Protein AF-A0A117LNK1-F1 (afdb_monomer)

Solvent-accessible surface area (backbone atoms only — not comparable to full-atom values): 10299 Å² total; per-residue (Å²): 138,86,81,88,76,88,82,81,86,82,66,95,68,60,61,65,59,53,50,49,51,53,50,50,53,54,45,53,54,52,50,53,54,50,54,51,47,52,53,51,51,53,51,49,50,54,52,51,50,50,50,50,53,50,52,51,52,51,62,69,46,52,58,77,72,38,67,56,66,79,42,58,45,86,57,84,85,80,75,92,68,70,96,78,66,98,74,85,72,81,48,51,52,84,57,78,96,75,89,80,91,84,84,86,88,76,79,93,75,83,89,81,87,80,79,78,93,70,98,55,54,80,46,55,68,66,48,68,53,69,51,76,54,71,60,92,92,47,73,46,78,49,80,44,50,45,74,41,19,58,63,50,65,76,71,108

Foldseek 3Di:
DDDDDDDDDPPPPPVVVVVVVVVVVVVVVVVVVVVVVVVVVVVVVVVVVVVVVVVVVVVVCVLVVDPQSVLADADDDDDPDDPDDPDDDGDGSPDDPDDDDDDDPDDDDDDDDDDDDDPDQQAFPQDFDWDWDDDPPDIDIDGDDRRDGNVRSVVD

Radius of gyration: 42.85 Å; Cα contacts (8 Å, |Δi|>4): 77; chains: 1; bounding box: 113×42×88 Å

pLDDT: mean 83.17, std 11.91, range [40.22, 97.06]

Sequence (156 aa):
MPDFQITGISSGIDWGSIIDTMMENKRAVQVQWLEEQDKLETRALMYQELVTNLSNLQSSLDPLKRESTFLGKSAEVTPMGTAVFPLSVTATPEAEINRYDVEVLSVASSHRVAGNRVDDAASALGHAGSFELSVGGFSVTVDITSGDSLNDIAKA

Mean predicted aligned error: 15.14 Å

Secondary structure (DSSP, 8-state):
--------SSS---HHHHHHHHHHHHHHHHHHHHHHHHHHHHHHHHHHHHHHHHHHHHHHHGGGG-HHHHS--------SSSS---------TTS-----------------------S-SSS-----EEEEEEETTEEEEEEE-TT--HHHHTT-

Structure (mmCIF, N/CA/C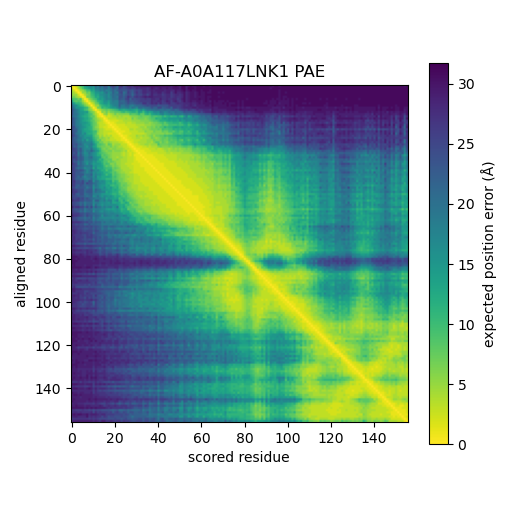/O backbone):
data_AF-A0A117LNK1-F1
#
_entry.id   AF-A0A117LNK1-F1
#
loop_
_atom_site.group_PDB
_atom_site.id
_atom_site.type_symbol
_atom_site.l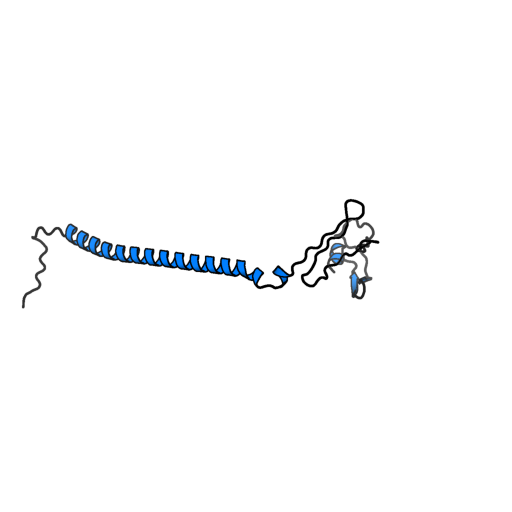abel_atom_id
_atom_site.label_alt_id
_atom_site.label_comp_id
_atom_site.label_asym_id
_atom_site.label_entity_id
_atom_site.label_seq_id
_atom_site.pdbx_PDB_ins_code
_atom_site.Cartn_x
_atom_site.Cartn_y
_atom_site.Cartn_z
_atom_site.occupancy
_atom_site.B_iso_or_equiv
_atom_site.auth_seq_id
_atom_site.auth_comp_id
_atom_site.auth_asym_id
_atom_site.auth_atom_id
_atom_site.pdbx_PDB_model_num
ATOM 1 N N . MET A 1 1 ? -84.746 0.579 40.093 1.00 48.19 1 MET A N 1
ATOM 2 C CA . MET A 1 1 ? -83.945 1.184 39.012 1.00 48.19 1 MET A CA 1
ATOM 3 C C . MET A 1 1 ? -83.617 2.603 39.444 1.00 48.19 1 MET A C 1
ATOM 5 O O . MET A 1 1 ? -84.567 3.352 39.619 1.00 48.19 1 MET A O 1
ATOM 9 N N . PRO A 1 2 ? -82.357 2.966 39.710 1.00 42.00 2 PRO A N 1
ATOM 10 C CA . PRO A 1 2 ? -81.947 4.367 39.738 1.00 42.00 2 PRO A CA 1
ATOM 11 C C . PRO A 1 2 ? -81.168 4.629 38.439 1.00 42.00 2 PRO A C 1
ATOM 13 O O . PRO A 1 2 ? -80.158 3.985 38.177 1.00 42.00 2 PRO A O 1
ATOM 16 N N . ASP A 1 3 ? -81.788 5.229 37.430 1.00 40.22 3 ASP A N 1
ATOM 17 C CA . ASP A 1 3 ? -81.941 6.675 37.209 1.00 40.22 3 ASP A CA 1
ATOM 18 C C . ASP A 1 3 ? -80.591 7.411 37.189 1.00 40.22 3 ASP A C 1
ATOM 20 O O . ASP A 1 3 ? -79.980 7.697 38.218 1.00 40.22 3 ASP A O 1
ATOM 24 N N . PHE A 1 4 ? -80.100 7.640 35.971 1.00 51.28 4 PHE A N 1
ATOM 25 C CA . PHE A 1 4 ? -78.839 8.306 35.671 1.00 51.28 4 PHE A CA 1
ATOM 26 C C . PHE A 1 4 ? -79.131 9.809 35.583 1.00 51.28 4 PHE A C 1
ATOM 28 O O . PHE A 1 4 ? -79.496 10.322 34.527 1.00 51.28 4 PHE A O 1
ATOM 35 N N . GLN A 1 5 ? -79.035 10.518 36.707 1.00 50.09 5 GLN A N 1
ATOM 36 C CA . GLN A 1 5 ? -79.207 11.970 36.724 1.00 50.09 5 GLN A CA 1
ATOM 37 C C . GLN A 1 5 ? -77.889 12.655 36.356 1.00 50.09 5 GLN A C 1
ATOM 39 O O . GLN A 1 5 ? -76.900 12.579 37.084 1.00 50.09 5 GLN A O 1
ATOM 44 N N . ILE A 1 6 ? -77.887 13.342 35.211 1.00 57.06 6 ILE A N 1
ATOM 45 C CA . ILE A 1 6 ? -76.835 14.287 34.829 1.00 57.06 6 ILE A CA 1
ATOM 46 C C . ILE A 1 6 ? -76.966 15.506 35.750 1.00 57.06 6 ILE A C 1
ATOM 48 O O . ILE A 1 6 ? -77.792 16.393 35.538 1.00 57.06 6 ILE A O 1
ATOM 52 N N . THR A 1 7 ? -76.163 15.517 36.810 1.00 47.50 7 THR A N 1
ATOM 53 C CA . THR A 1 7 ? -75.947 16.686 37.665 1.00 47.50 7 THR A CA 1
ATOM 54 C C . THR A 1 7 ? -74.934 17.606 36.987 1.00 47.50 7 THR A C 1
ATOM 56 O O . THR A 1 7 ? -73.825 17.177 36.672 1.00 47.50 7 THR A O 1
ATOM 59 N N . GLY A 1 8 ? -75.318 18.848 36.679 1.00 52.62 8 GLY A N 1
ATOM 60 C CA . GLY A 1 8 ? -74.448 19.698 35.859 1.00 52.62 8 GLY A CA 1
ATOM 61 C C . GLY A 1 8 ? -74.615 21.210 35.928 1.00 52.62 8 GLY A C 1
ATOM 62 O O . GLY A 1 8 ? -73.742 21.893 35.413 1.00 52.62 8 GLY A O 1
ATOM 63 N N . ILE A 1 9 ? -75.665 21.776 36.536 1.00 52.38 9 ILE A N 1
ATOM 64 C CA . ILE A 1 9 ? -75.933 23.224 36.356 1.00 52.38 9 ILE A CA 1
ATOM 65 C C . ILE A 1 9 ? -76.017 24.020 37.678 1.00 52.38 9 ILE A C 1
ATOM 67 O O . ILE A 1 9 ? -75.981 25.244 37.642 1.00 52.38 9 ILE A O 1
ATOM 71 N N . SER A 1 10 ? -76.042 23.385 38.861 1.00 50.50 10 SER A N 1
ATOM 72 C CA . SER A 1 10 ? -76.103 24.116 40.151 1.00 50.50 10 SER A CA 1
ATOM 73 C C . SER A 1 10 ? -75.104 23.681 41.226 1.00 50.50 10 SER A C 1
ATOM 75 O O . SER A 1 10 ? -75.082 24.263 42.309 1.00 50.50 10 SER A O 1
ATOM 77 N N . SER A 1 11 ? -74.289 22.660 40.979 1.00 54.97 11 SER A N 1
ATOM 78 C CA . SER A 1 11 ? -73.189 22.326 41.881 1.00 54.97 11 SER A CA 1
ATOM 79 C C . SER A 1 11 ? -72.008 23.206 41.488 1.00 54.97 11 SER A C 1
ATOM 81 O O . SER A 1 11 ? -71.673 23.248 40.308 1.00 54.97 11 SER A O 1
ATOM 83 N N . GLY A 1 12 ? -71.375 23.901 42.436 1.00 57.66 12 GLY A N 1
ATOM 84 C CA . GLY A 1 12 ? -70.100 24.614 42.246 1.00 57.66 12 GLY A CA 1
ATOM 85 C C . GLY A 1 12 ? -68.931 23.663 41.958 1.00 57.66 12 GLY A C 1
ATOM 86 O O . GLY A 1 12 ? -67.887 23.743 42.592 1.00 57.66 12 GLY A O 1
ATOM 87 N N . ILE A 1 13 ? -69.153 22.706 41.060 1.00 60.09 13 ILE A N 1
ATOM 88 C CA . ILE A 1 13 ? -68.187 21.762 40.541 1.00 60.09 13 ILE A CA 1
ATOM 89 C C . ILE A 1 13 ? -67.368 22.542 39.526 1.00 60.09 13 ILE A C 1
ATOM 91 O O . ILE A 1 13 ? -67.852 22.928 38.462 1.00 60.09 13 ILE A O 1
ATOM 95 N N . ASP A 1 14 ? -66.124 22.804 39.901 1.00 70.25 14 ASP A N 1
ATOM 96 C CA . ASP A 1 14 ? -65.113 23.354 39.020 1.00 70.25 14 ASP A CA 1
ATOM 97 C C . ASP A 1 14 ? -64.723 22.281 37.994 1.00 70.25 14 ASP A C 1
ATOM 99 O O . ASP A 1 14 ? -63.805 21.481 38.189 1.00 70.25 14 ASP A O 1
ATOM 103 N N . TRP A 1 15 ? -65.481 22.226 36.901 1.00 68.69 15 TRP A N 1
ATOM 104 C CA . TRP A 1 15 ? -65.226 21.330 35.776 1.00 68.69 15 TRP A CA 1
ATOM 105 C C . TRP A 1 15 ? -63.840 21.550 35.156 1.00 68.69 15 TRP A C 1
ATOM 107 O O . TRP A 1 15 ? -63.286 20.602 34.604 1.00 68.69 15 TRP A O 1
ATOM 117 N N . GLY A 1 16 ? -63.266 22.754 35.289 1.00 75.75 16 GLY A N 1
ATOM 118 C CA . GLY A 1 16 ? -61.889 23.048 34.895 1.00 75.75 16 GLY A CA 1
ATOM 119 C C . GLY A 1 16 ? -60.905 22.212 35.702 1.00 75.75 16 GLY A C 1
ATOM 120 O O . GLY A 1 16 ? -60.156 21.435 35.120 1.00 75.75 16 GLY A O 1
ATOM 121 N N . SER A 1 17 ? -61.015 22.246 37.035 1.00 75.75 17 SER A N 1
ATOM 122 C CA . SER A 1 17 ? -60.165 21.436 37.920 1.00 75.75 17 SER A CA 1
ATOM 123 C C . SER A 1 17 ? -60.278 19.930 37.654 1.00 75.75 17 SER A C 1
ATOM 125 O O . SER A 1 17 ? -59.274 19.222 37.669 1.00 75.75 17 SER A O 1
ATOM 127 N N . ILE A 1 18 ? -61.474 19.415 37.349 1.00 77.44 18 ILE A N 1
ATOM 128 C CA . ILE A 1 18 ? -61.677 17.987 37.051 1.00 77.44 18 ILE A CA 1
ATOM 129 C C . ILE A 1 18 ? -61.047 17.609 35.706 1.00 77.44 18 ILE A C 1
ATOM 131 O O . ILE A 1 18 ? -60.413 16.556 35.603 1.00 77.44 18 ILE A O 1
ATOM 135 N N . ILE A 1 19 ? -61.199 18.454 34.682 1.00 78.38 19 ILE A N 1
ATOM 136 C CA . ILE A 1 19 ? -60.566 18.256 33.371 1.00 78.38 19 ILE A CA 1
ATOM 137 C C . ILE A 1 19 ? -59.045 18.332 33.501 1.00 78.38 19 ILE A C 1
ATOM 139 O O . ILE A 1 19 ? -58.357 17.484 32.933 1.00 78.38 19 ILE A O 1
ATOM 143 N N . ASP A 1 20 ? -58.530 19.275 34.287 1.00 81.56 20 ASP A N 1
ATOM 144 C CA . ASP A 1 20 ? -57.103 19.412 34.563 1.00 81.56 20 ASP A CA 1
ATOM 145 C C . ASP A 1 20 ? -56.569 18.186 35.303 1.00 81.56 20 ASP A C 1
ATOM 147 O O . ASP A 1 20 ? -55.580 17.606 34.867 1.00 81.56 20 ASP A O 1
ATOM 151 N N . THR A 1 21 ? -57.280 17.689 36.320 1.00 78.00 21 THR A N 1
ATOM 152 C CA . THR A 1 21 ? -56.891 16.468 37.049 1.00 78.00 21 THR A CA 1
ATOM 153 C C . THR A 1 21 ? -56.916 15.237 36.133 1.00 78.00 21 THR A C 1
ATOM 155 O O . THR A 1 21 ? -56.025 14.388 36.191 1.00 78.00 21 THR A O 1
ATOM 158 N N . MET A 1 22 ? -57.914 15.120 35.245 1.00 78.12 22 MET A N 1
ATOM 159 C CA . MET A 1 22 ? -57.961 14.047 34.243 1.00 78.12 22 MET A CA 1
ATOM 160 C C . MET A 1 22 ? -56.835 14.168 33.210 1.00 78.12 22 MET A C 1
ATOM 162 O O . MET A 1 22 ? -56.256 13.152 32.820 1.00 78.12 22 MET A O 1
ATOM 166 N N . MET A 1 23 ? -56.516 15.382 32.754 1.00 81.00 23 MET A N 1
ATOM 167 C CA . MET A 1 23 ? -55.401 15.630 31.840 1.00 81.00 23 MET A CA 1
ATOM 168 C C . MET A 1 23 ? -54.057 15.345 32.502 1.00 81.00 23 MET A C 1
ATOM 170 O O . MET A 1 23 ? -53.197 14.735 31.874 1.00 81.00 23 MET A O 1
ATOM 174 N N . GLU A 1 24 ? -53.879 15.737 33.756 1.00 82.81 24 GLU A N 1
ATOM 175 C CA . GLU A 1 24 ? -52.667 15.499 34.531 1.00 82.81 24 GLU A CA 1
ATOM 176 C C . GLU A 1 24 ? -52.459 14.005 34.787 1.00 82.81 24 GLU A C 1
ATOM 178 O O . GLU A 1 24 ? -51.362 13.498 34.574 1.00 82.81 24 GLU A O 1
ATOM 183 N N . ASN A 1 25 ? -53.522 13.256 35.094 1.00 80.94 25 ASN A N 1
ATOM 184 C CA . ASN A 1 25 ? -53.459 11.799 35.226 1.00 80.94 25 ASN A CA 1
ATOM 185 C C . ASN A 1 25 ? -53.105 11.113 33.889 1.00 80.94 25 ASN A C 1
ATOM 187 O O . ASN A 1 25 ? -52.231 10.248 33.835 1.00 80.94 25 ASN A O 1
ATOM 191 N N . LYS A 1 26 ? -53.699 11.560 32.771 1.00 76.81 26 LYS A N 1
ATOM 192 C CA . LYS A 1 26 ? -53.325 11.070 31.431 1.00 76.81 26 LYS A CA 1
ATOM 193 C C . LYS A 1 26 ? -51.877 11.409 31.060 1.00 76.81 26 LYS A C 1
ATOM 195 O O . LYS A 1 26 ? -51.199 10.573 30.466 1.00 76.81 26 LYS A O 1
ATOM 200 N N . ARG A 1 27 ? -51.390 12.601 31.423 1.00 81.38 27 ARG A N 1
ATOM 201 C CA . ARG A 1 27 ? -49.985 13.001 31.245 1.00 81.38 27 ARG A CA 1
ATOM 202 C C . ARG A 1 27 ? -49.049 12.178 32.122 1.00 81.38 27 ARG A C 1
ATOM 204 O O . ARG A 1 27 ? -48.000 11.783 31.638 1.00 81.38 27 ARG A O 1
ATOM 211 N N . ALA A 1 28 ? -49.430 11.867 33.360 1.00 81.31 28 ALA A N 1
ATOM 212 C CA . ALA A 1 28 ? -48.629 11.037 34.257 1.00 81.31 28 ALA A CA 1
ATOM 213 C C . ALA A 1 28 ? -48.383 9.643 33.664 1.00 81.31 28 ALA A C 1
ATOM 215 O O . ALA A 1 28 ? -47.255 9.158 33.683 1.00 81.31 28 ALA A O 1
ATOM 216 N N . VAL A 1 29 ? -49.409 9.039 33.054 1.00 81.44 29 VAL A N 1
ATOM 217 C CA . VAL A 1 29 ? -49.245 7.785 32.308 1.00 81.44 29 VAL A CA 1
ATOM 218 C C . VAL A 1 29 ? -48.278 7.995 31.140 1.00 81.44 29 VAL A C 1
ATOM 220 O O . VAL A 1 29 ? -47.307 7.259 31.030 1.00 81.44 29 VAL A O 1
ATOM 223 N N . GLN A 1 30 ? -48.475 9.023 30.306 1.00 84.94 30 GLN A N 1
ATOM 224 C CA . GLN A 1 30 ? -47.589 9.324 29.169 1.00 84.94 30 GLN A CA 1
ATOM 225 C C . GLN A 1 30 ? -46.117 9.515 29.573 1.00 84.94 30 GLN A C 1
ATOM 227 O O . GLN A 1 30 ? -45.230 9.046 28.864 1.00 84.94 30 GLN A O 1
ATOM 232 N N . VAL A 1 31 ? -45.853 10.181 30.699 1.00 87.12 31 VAL A N 1
ATOM 233 C CA . VAL A 1 31 ? -44.497 10.382 31.229 1.00 87.12 31 VAL A CA 1
ATOM 234 C C . VAL A 1 31 ? -43.839 9.043 31.563 1.00 87.12 31 VAL A C 1
ATOM 236 O O . VAL A 1 31 ? -42.698 8.838 31.171 1.00 87.12 31 VAL A O 1
ATOM 239 N N . GLN A 1 32 ? -44.563 8.095 32.169 1.00 87.19 32 GLN A N 1
ATOM 240 C CA . GLN A 1 32 ? -44.021 6.756 32.445 1.00 87.19 32 GLN A CA 1
ATOM 241 C C . GLN A 1 32 ? -43.628 6.007 31.164 1.00 87.19 32 GLN A C 1
ATOM 243 O O . GLN A 1 32 ? -42.571 5.383 31.122 1.00 87.19 32 GLN A O 1
ATOM 248 N N . TRP A 1 33 ? -44.437 6.102 30.101 1.00 89.38 33 TRP A N 1
ATOM 249 C CA . TRP A 1 33 ? -44.097 5.499 28.804 1.00 89.38 33 TRP A CA 1
ATOM 250 C C . TRP A 1 33 ? -42.867 6.155 28.163 1.00 89.38 33 TRP A C 1
ATOM 252 O O . TRP A 1 33 ? -42.050 5.453 27.573 1.00 89.38 33 TRP A O 1
ATOM 262 N N . LEU A 1 34 ? -42.715 7.479 28.285 1.00 90.69 34 LEU A N 1
ATOM 263 C CA . LEU A 1 34 ? -41.535 8.203 27.796 1.00 90.69 34 LEU A CA 1
ATOM 264 C C . LEU A 1 34 ? -40.270 7.835 28.582 1.00 90.69 34 LEU A C 1
ATOM 266 O O . LEU A 1 34 ? -39.227 7.614 27.978 1.00 90.69 34 LEU A O 1
ATOM 270 N N . GLU A 1 35 ? -40.360 7.721 29.909 1.00 92.88 35 GLU A N 1
ATOM 271 C CA . GLU A 1 35 ? -39.254 7.259 30.758 1.00 92.88 35 GLU A CA 1
ATOM 272 C C . GLU A 1 35 ? -38.854 5.813 30.427 1.00 92.88 35 GLU A C 1
ATOM 274 O O . GLU A 1 35 ? -37.669 5.476 30.385 1.00 92.88 35 GLU A O 1
ATOM 279 N N . GLU A 1 36 ? -39.831 4.942 30.160 1.00 92.44 36 GLU A N 1
ATOM 280 C CA . GLU A 1 36 ? -39.563 3.568 29.740 1.00 92.44 36 GLU A CA 1
ATOM 281 C C . GLU A 1 36 ? -38.928 3.512 28.345 1.00 92.44 36 GLU A C 1
ATOM 283 O O . GLU A 1 36 ? -37.978 2.752 28.138 1.00 92.44 36 GLU A O 1
ATOM 288 N N . GLN A 1 37 ? -39.386 4.351 27.411 1.00 93.81 37 GLN A N 1
ATOM 289 C CA . GLN A 1 37 ? -38.779 4.493 26.090 1.00 93.81 37 GLN A CA 1
ATOM 290 C C . GLN A 1 37 ? -37.320 4.951 26.193 1.00 93.81 37 GLN A C 1
ATOM 292 O O . GLN A 1 37 ? -36.446 4.286 25.641 1.00 93.81 37 GLN A O 1
ATOM 297 N N . ASP A 1 38 ? -37.041 6.022 26.936 1.00 95.19 38 ASP A N 1
ATOM 298 C CA . ASP A 1 38 ? -35.686 6.558 27.125 1.00 95.19 38 ASP A CA 1
ATOM 299 C C . ASP A 1 38 ? -34.744 5.518 27.754 1.00 95.19 38 ASP A C 1
ATOM 301 O O . ASP A 1 38 ? -33.603 5.318 27.323 1.00 95.19 38 ASP A O 1
ATOM 305 N N . LYS A 1 39 ? -35.254 4.745 28.720 1.00 94.94 39 LYS A N 1
ATOM 306 C CA . LYS A 1 39 ? -34.520 3.630 29.328 1.00 94.94 39 LYS A CA 1
ATOM 307 C C . LYS A 1 39 ? -34.196 2.526 28.319 1.00 94.94 39 LYS A C 1
ATOM 309 O O . LYS A 1 39 ? -33.097 1.964 28.358 1.00 94.94 39 LYS A O 1
ATOM 314 N N . LEU A 1 40 ? -35.139 2.175 27.443 1.00 95.06 40 LEU A N 1
ATOM 315 C CA . LEU A 1 40 ? -34.931 1.174 26.395 1.00 95.06 40 LEU A CA 1
ATOM 316 C C . LEU A 1 40 ? -33.965 1.675 25.315 1.00 95.06 40 LEU A C 1
ATOM 318 O O . LEU A 1 40 ? -33.095 0.910 24.899 1.00 95.06 40 LEU A O 1
ATOM 322 N N . GLU A 1 41 ? -34.065 2.941 24.910 1.00 95.44 41 GLU A N 1
ATOM 323 C CA . GLU A 1 41 ? -33.151 3.579 23.956 1.00 95.44 41 GLU A CA 1
ATOM 324 C C . GLU A 1 41 ? -31.726 3.639 24.512 1.00 95.44 41 GLU A C 1
ATOM 326 O O . GLU A 1 41 ? -30.789 3.177 23.860 1.00 95.44 41 GLU A O 1
ATOM 331 N N . THR A 1 42 ? -31.560 4.077 25.762 1.00 95.75 42 THR A N 1
ATOM 332 C CA . THR A 1 42 ? -30.264 4.071 26.457 1.00 95.75 42 THR A CA 1
ATOM 333 C C . THR A 1 42 ? -29.672 2.663 26.514 1.00 95.75 42 THR A C 1
ATOM 335 O O . THR A 1 42 ? -28.494 2.453 26.216 1.00 95.75 42 THR A O 1
ATOM 338 N N . ARG A 1 43 ? -30.491 1.660 26.851 1.00 93.81 43 ARG A N 1
ATOM 339 C CA . ARG A 1 43 ? -30.059 0.258 26.867 1.00 93.81 43 ARG A CA 1
ATOM 340 C C . ARG A 1 43 ? -29.641 -0.217 25.471 1.00 93.81 43 ARG A C 1
ATOM 342 O O . ARG A 1 43 ? -28.639 -0.919 25.356 1.00 93.81 43 ARG A O 1
ATOM 349 N N . ALA A 1 44 ? -30.379 0.150 24.425 1.00 95.38 44 ALA A N 1
ATOM 350 C CA . ALA A 1 44 ? -30.041 -0.197 23.047 1.00 95.38 44 ALA A CA 1
ATOM 351 C C . ALA A 1 44 ? -28.706 0.429 22.612 1.00 95.38 44 ALA A C 1
ATOM 353 O O . ALA A 1 44 ? -27.876 -0.273 22.032 1.00 95.38 44 ALA A O 1
ATOM 354 N N . LEU A 1 45 ? -28.462 1.697 22.957 1.00 96.81 45 LEU A N 1
ATOM 355 C CA . LEU A 1 45 ? -27.192 2.381 22.696 1.00 96.81 45 LEU A CA 1
ATOM 356 C C . LEU A 1 45 ? -26.017 1.682 23.391 1.00 96.81 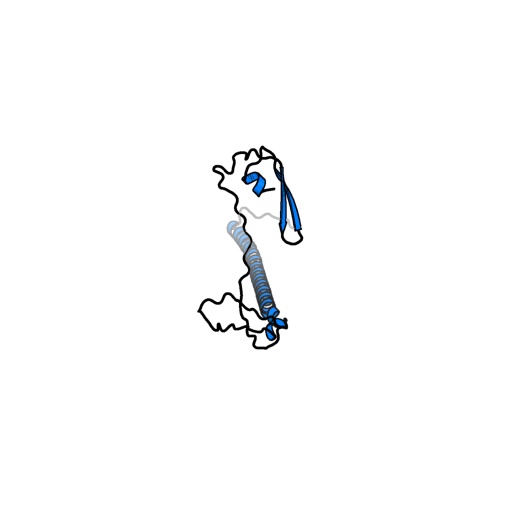45 LEU A C 1
ATOM 358 O O . LEU A 1 45 ? -25.012 1.394 22.746 1.00 96.81 45 LEU A O 1
ATOM 362 N N . MET A 1 46 ? -26.168 1.310 24.667 1.00 96.12 46 MET A N 1
ATOM 363 C CA . MET A 1 46 ? -25.136 0.556 25.393 1.00 96.12 46 MET A CA 1
ATOM 364 C C . MET A 1 46 ? -24.822 -0.794 24.733 1.00 96.12 46 MET A C 1
ATOM 366 O O . MET A 1 46 ? -23.661 -1.199 24.665 1.00 96.12 46 MET A O 1
ATOM 370 N N . TYR A 1 47 ? -25.834 -1.500 24.216 1.00 97.06 47 TYR A N 1
ATOM 371 C CA . TYR A 1 47 ? -25.608 -2.744 23.474 1.00 97.06 47 TYR A CA 1
ATOM 372 C C . TYR A 1 47 ? -24.892 -2.509 22.139 1.00 97.06 47 TYR A C 1
ATOM 374 O O . TYR A 1 47 ? -24.000 -3.281 21.791 1.00 97.06 47 TYR A O 1
ATOM 382 N N . GLN A 1 48 ? -25.242 -1.455 21.399 1.00 96.06 48 GLN A N 1
ATOM 383 C CA . GLN A 1 48 ? -24.555 -1.096 20.152 1.00 96.06 48 GLN A CA 1
ATOM 384 C C . GLN A 1 48 ? -23.086 -0.734 20.397 1.00 96.06 48 GLN A C 1
ATOM 386 O O . GLN A 1 48 ? -22.203 -1.172 19.654 1.00 96.06 48 GLN A O 1
ATOM 391 N N . GLU A 1 49 ? -22.811 0.015 21.462 1.00 96.56 49 GLU A N 1
ATOM 392 C CA . GLU A 1 49 ? -21.452 0.357 21.873 1.00 96.56 49 GLU A CA 1
ATOM 393 C C . GLU A 1 49 ? -20.660 -0.898 22.262 1.00 96.56 49 GLU A C 1
ATOM 395 O O . GLU A 1 49 ? -19.533 -1.087 21.803 1.00 96.56 49 GLU A O 1
ATOM 400 N N . LEU A 1 50 ? -21.266 -1.817 23.021 1.00 96.62 50 LEU A N 1
ATOM 401 C CA . LEU A 1 50 ? -20.646 -3.098 23.364 1.00 96.62 50 LEU A CA 1
ATOM 402 C C . LEU A 1 50 ? -20.287 -3.916 22.116 1.00 96.62 50 LEU A C 1
ATOM 404 O O . LEU A 1 50 ? -19.171 -4.425 22.024 1.00 96.62 50 LEU A O 1
ATOM 408 N N . VAL A 1 51 ? -21.206 -4.030 21.152 1.00 96.31 51 VAL A N 1
ATOM 409 C CA . VAL A 1 51 ? -20.962 -4.742 19.885 1.00 96.31 51 VAL A CA 1
ATOM 410 C C . VAL A 1 51 ? -19.822 -4.089 19.107 1.00 96.31 51 VAL A C 1
ATOM 412 O O . VAL A 1 51 ? -18.936 -4.787 18.613 1.00 96.31 51 VAL A O 1
ATOM 415 N N . THR A 1 52 ? -19.798 -2.758 19.047 1.00 97.06 52 THR A N 1
ATOM 416 C CA . THR A 1 52 ? -18.729 -1.998 18.386 1.00 97.06 52 THR A CA 1
ATOM 417 C C . THR A 1 52 ? -17.378 -2.261 19.048 1.00 97.06 52 THR A C 1
ATOM 419 O O . THR A 1 52 ? -16.406 -2.597 18.372 1.00 97.06 52 THR A O 1
ATOM 422 N N . ASN A 1 53 ? -17.319 -2.201 20.379 1.00 96.62 53 ASN A N 1
ATOM 423 C CA . ASN A 1 53 ? -16.104 -2.475 21.141 1.00 96.62 53 ASN A CA 1
ATOM 424 C C . ASN A 1 53 ? -15.613 -3.915 20.948 1.00 96.62 53 ASN A C 1
ATOM 426 O O . ASN A 1 53 ? -14.414 -4.142 20.787 1.00 96.62 53 ASN A O 1
ATOM 430 N N . LEU A 1 54 ? -16.527 -4.887 20.896 1.00 96.06 54 LEU A N 1
ATOM 431 C CA . LEU A 1 54 ? -16.178 -6.284 20.652 1.00 96.06 54 LEU A CA 1
ATOM 432 C C . LEU A 1 54 ? -15.660 -6.505 19.221 1.00 96.06 54 LEU A C 1
ATOM 434 O O . LEU A 1 54 ? -14.683 -7.224 19.027 1.00 96.06 54 LEU A O 1
ATOM 438 N N . SER A 1 55 ? -16.267 -5.846 18.231 1.00 95.88 55 SER A N 1
ATOM 439 C CA . SER A 1 55 ? -15.816 -5.870 16.833 1.00 95.88 55 SER A CA 1
ATOM 440 C C . SER A 1 55 ? -14.425 -5.248 16.672 1.00 95.88 55 SER A C 1
ATOM 442 O O . SER A 1 55 ? -13.573 -5.782 15.956 1.00 95.88 55 SER A O 1
ATOM 444 N N . ASN A 1 56 ? -14.160 -4.144 17.375 1.00 95.94 56 ASN A N 1
ATOM 445 C CA . ASN A 1 56 ? -12.847 -3.501 17.397 1.00 95.94 56 ASN A CA 1
ATOM 446 C C . ASN A 1 56 ? -11.792 -4.405 18.045 1.00 95.94 56 ASN A C 1
ATOM 448 O O . ASN A 1 56 ? -10.685 -4.545 17.519 1.00 95.94 56 ASN A O 1
ATOM 452 N N . LEU A 1 57 ? -12.143 -5.067 19.152 1.00 94.38 57 LEU A N 1
ATOM 453 C CA . LEU A 1 57 ? -11.275 -6.046 19.801 1.00 94.38 57 LEU A CA 1
ATOM 454 C C . LEU A 1 57 ? -10.967 -7.222 18.867 1.00 94.38 57 LEU A C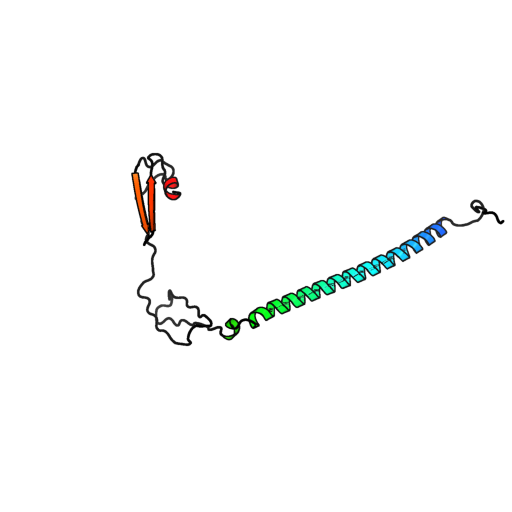 1
ATOM 456 O O . LEU A 1 57 ? -9.803 -7.579 18.707 1.00 94.38 57 LEU A O 1
ATOM 460 N N . GLN A 1 58 ? -11.983 -7.794 18.215 1.00 93.12 58 GLN A N 1
ATOM 461 C CA . GLN A 1 58 ? -11.799 -8.876 17.247 1.00 93.12 58 GLN A CA 1
ATOM 462 C C . GLN A 1 58 ? -10.848 -8.456 16.120 1.00 93.12 58 GLN A C 1
ATOM 464 O O . GLN A 1 58 ? -9.874 -9.156 15.849 1.00 93.12 58 GLN A O 1
ATOM 469 N N . SER A 1 59 ? -11.087 -7.288 15.522 1.00 93.12 59 SER A N 1
ATOM 470 C CA . SER A 1 59 ? -10.261 -6.757 14.430 1.00 93.12 59 SER A CA 1
ATOM 471 C C . SER A 1 59 ? -8.811 -6.520 14.865 1.00 93.12 59 SER A C 1
ATOM 473 O O . SER A 1 59 ? -7.885 -6.742 14.090 1.00 93.12 59 SER A O 1
ATOM 475 N N . SER A 1 60 ? -8.598 -6.120 16.122 1.00 91.06 60 SER A N 1
ATOM 476 C CA . SER A 1 60 ? -7.259 -5.920 16.696 1.00 91.06 60 SER A CA 1
ATOM 477 C C . SER A 1 60 ? -6.512 -7.238 16.936 1.00 91.06 60 SER A C 1
ATOM 479 O O . SER A 1 60 ? -5.283 -7.262 16.929 1.00 91.06 60 SER A O 1
ATOM 481 N N . LEU A 1 61 ? -7.238 -8.341 17.135 1.00 91.31 61 LEU A N 1
ATOM 482 C CA . LEU A 1 61 ? -6.676 -9.677 17.354 1.00 91.31 61 LEU A CA 1
ATOM 483 C C . LEU A 1 61 ? -6.502 -10.481 16.059 1.00 91.31 61 LEU A C 1
ATOM 485 O O . LEU A 1 61 ? -5.729 -11.438 16.038 1.00 91.31 61 LEU A O 1
ATOM 489 N N . ASP A 1 62 ? -7.178 -10.114 14.970 1.00 89.56 62 ASP A N 1
ATOM 490 C CA . ASP A 1 62 ? -7.066 -10.819 13.689 1.00 89.56 62 ASP A CA 1
ATOM 491 C C . ASP A 1 62 ? -5.633 -10.887 13.124 1.00 89.56 62 ASP A C 1
ATOM 493 O O . ASP A 1 62 ? -5.258 -11.949 12.615 1.00 89.56 62 ASP A O 1
ATOM 497 N N . PRO A 1 63 ? -4.778 -9.850 13.244 1.00 85.88 63 PRO A N 1
ATOM 498 C CA . PRO A 1 63 ? -3.373 -9.960 12.864 1.00 85.88 63 PRO A CA 1
ATOM 499 C C . PRO A 1 63 ? -2.624 -11.044 13.650 1.00 85.88 63 PRO A C 1
ATOM 501 O O . PRO A 1 63 ? -1.803 -11.749 13.069 1.00 85.88 63 PRO A O 1
ATOM 504 N N . LEU A 1 64 ? -2.936 -11.250 14.936 1.00 87.31 64 LEU A N 1
ATOM 505 C CA . LEU A 1 64 ? -2.285 -12.262 15.783 1.00 87.31 64 LEU A CA 1
ATOM 506 C C . LEU A 1 64 ? -2.675 -13.697 15.408 1.00 87.31 64 LEU A C 1
ATOM 508 O O . LEU A 1 64 ? -2.020 -14.636 15.843 1.00 87.31 64 LEU A O 1
ATOM 512 N N . LYS A 1 65 ? -3.721 -13.902 14.602 1.00 85.69 65 LYS A N 1
ATOM 513 C CA . LYS A 1 65 ? -4.051 -15.235 14.075 1.00 85.69 65 LYS A CA 1
ATOM 514 C C . LYS A 1 65 ? -3.162 -15.650 12.907 1.00 85.69 65 LYS A C 1
ATOM 516 O O . LYS A 1 65 ? -3.163 -16.820 12.535 1.00 85.69 65 LYS A O 1
ATOM 521 N N . ARG A 1 66 ? -2.464 -14.703 12.276 1.00 84.94 66 ARG A N 1
ATOM 522 C CA . ARG A 1 66 ? -1.672 -14.966 11.073 1.00 84.94 66 ARG A CA 1
ATOM 523 C C . ARG A 1 66 ? -0.251 -15.346 11.460 1.00 84.94 66 ARG A C 1
ATOM 525 O O . ARG A 1 66 ? 0.437 -14.586 12.134 1.00 84.94 66 ARG A O 1
ATOM 532 N N . GLU A 1 67 ? 0.215 -16.482 10.954 1.00 79.75 67 GLU A N 1
ATOM 533 C CA . GLU A 1 67 ? 1.596 -16.946 11.132 1.00 79.75 67 GLU A CA 1
ATOM 534 C C . GLU A 1 67 ? 2.620 -15.917 10.613 1.00 79.75 67 GLU A C 1
ATOM 536 O O . GLU A 1 67 ? 3.647 -15.675 11.246 1.00 79.75 67 GLU A O 1
ATOM 541 N N . SER A 1 68 ? 2.277 -15.203 9.533 1.00 79.88 68 SER A N 1
ATOM 542 C CA . SER A 1 68 ? 3.083 -14.119 8.954 1.00 79.88 68 SER A CA 1
ATOM 543 C C . SER A 1 68 ? 3.411 -12.989 9.931 1.00 79.88 68 SER A C 1
ATOM 545 O O . SER A 1 68 ? 4.408 -12.300 9.742 1.00 79.88 68 SER A O 1
ATOM 547 N N . THR A 1 69 ? 2.576 -12.771 10.951 1.00 80.38 69 THR A N 1
ATOM 548 C CA . THR A 1 69 ? 2.797 -11.733 11.969 1.00 80.38 69 THR A CA 1
ATOM 549 C C . THR A 1 69 ? 3.953 -12.103 12.894 1.00 80.38 69 THR A C 1
ATOM 551 O O . THR A 1 69 ? 4.701 -11.228 13.318 1.00 80.38 69 THR A O 1
ATOM 554 N N . PHE A 1 70 ? 4.136 -13.395 13.174 1.00 82.19 70 PHE A N 1
ATOM 555 C CA . PHE A 1 70 ? 5.217 -13.896 14.029 1.00 82.19 70 PHE A CA 1
ATOM 556 C C . PHE A 1 70 ? 6.480 -14.231 13.243 1.00 82.19 70 PHE A C 1
ATOM 558 O O . PHE A 1 70 ? 7.585 -14.086 13.756 1.00 82.19 70 PHE A O 1
ATOM 565 N N . LEU A 1 71 ? 6.318 -14.665 11.994 1.00 84.31 71 LEU A N 1
ATOM 566 C CA . LEU A 1 71 ? 7.422 -14.978 11.090 1.00 84.31 71 LEU A CA 1
ATOM 567 C C . LEU A 1 71 ? 7.876 -13.769 10.260 1.00 84.31 71 LEU A C 1
ATOM 569 O O . LEU A 1 71 ? 8.693 -13.925 9.354 1.00 84.31 71 LEU A O 1
ATOM 573 N N . GLY A 1 72 ? 7.349 -12.575 10.545 1.00 81.31 72 GLY A N 1
ATOM 574 C CA . GLY A 1 72 ? 7.737 -11.339 9.878 1.00 81.31 72 GLY A CA 1
ATOM 575 C C . GLY A 1 72 ? 9.243 -11.110 9.987 1.00 81.31 72 GLY A C 1
ATOM 576 O O . GLY A 1 72 ? 9.803 -11.071 11.081 1.00 81.31 72 GLY A O 1
ATOM 577 N N . LYS A 1 73 ? 9.902 -10.965 8.838 1.00 84.81 73 LYS A N 1
ATOM 578 C CA . LYS A 1 73 ? 11.340 -10.704 8.737 1.00 84.81 73 LYS A CA 1
ATOM 579 C C . LYS A 1 73 ? 11.552 -9.277 8.253 1.00 84.81 73 LYS A C 1
ATOM 581 O O . LYS A 1 73 ? 10.790 -8.779 7.428 1.00 84.81 73 LYS A O 1
ATOM 586 N N . SER A 1 74 ? 12.589 -8.627 8.770 1.00 82.56 74 SER A N 1
ATOM 587 C CA . SER A 1 74 ? 13.036 -7.325 8.277 1.00 82.56 74 SER A CA 1
ATOM 588 C C . SER A 1 74 ? 14.202 -7.524 7.318 1.00 82.56 74 SER A C 1
ATOM 590 O O . SER A 1 74 ? 15.077 -8.351 7.578 1.00 82.56 74 SER A O 1
ATOM 592 N N . ALA A 1 75 ? 14.212 -6.771 6.223 1.00 85.00 75 ALA A N 1
ATOM 593 C CA . ALA A 1 75 ? 15.367 -6.661 5.346 1.00 85.00 75 ALA A CA 1
ATOM 594 C C . ALA A 1 75 ? 16.035 -5.309 5.594 1.00 85.00 75 ALA A C 1
ATOM 596 O O . ALA A 1 75 ? 15.374 -4.273 5.565 1.00 85.00 75 ALA A O 1
ATOM 597 N N . GLU A 1 76 ? 17.343 -5.325 5.818 1.00 83.94 76 GLU A N 1
ATOM 598 C CA . GLU A 1 76 ? 18.157 -4.118 5.910 1.00 83.94 76 GLU A CA 1
ATOM 599 C C . GLU A 1 76 ? 19.151 -4.108 4.752 1.00 83.94 76 GLU A C 1
ATOM 601 O O . GLU A 1 76 ? 19.757 -5.130 4.426 1.00 83.94 76 GLU A O 1
ATOM 606 N N . VAL A 1 77 ? 19.300 -2.947 4.115 1.00 82.38 77 VAL A N 1
ATOM 607 C CA . VAL A 1 77 ? 20.245 -2.750 3.017 1.00 82.38 77 VAL A CA 1
ATOM 608 C C . VAL A 1 77 ? 21.310 -1.776 3.486 1.00 82.38 77 VAL A C 1
ATOM 610 O O . VAL A 1 77 ? 21.031 -0.599 3.705 1.00 82.38 77 VAL A O 1
ATOM 613 N N . THR A 1 78 ? 22.541 -2.261 3.618 1.00 81.38 78 THR A N 1
ATOM 614 C CA . THR A 1 78 ? 23.705 -1.414 3.884 1.00 81.38 78 THR A CA 1
ATOM 615 C C . THR A 1 78 ? 24.397 -1.098 2.556 1.00 81.38 78 THR A C 1
ATOM 617 O O . THR A 1 78 ? 25.041 -1.982 1.988 1.00 81.38 78 THR A O 1
ATOM 620 N N . PRO A 1 79 ? 24.286 0.132 2.022 1.00 76.62 79 PRO A N 1
ATOM 621 C CA . PRO A 1 79 ? 24.962 0.485 0.782 1.00 76.62 79 PRO A CA 1
ATOM 622 C C . PRO A 1 79 ? 26.477 0.534 0.995 1.00 76.62 79 PRO A C 1
ATOM 624 O O . PRO A 1 79 ? 26.988 1.316 1.796 1.00 76.62 79 PRO A O 1
ATOM 627 N N . MET A 1 80 ? 27.213 -0.279 0.241 1.00 69.06 80 MET A N 1
ATOM 628 C CA . MET A 1 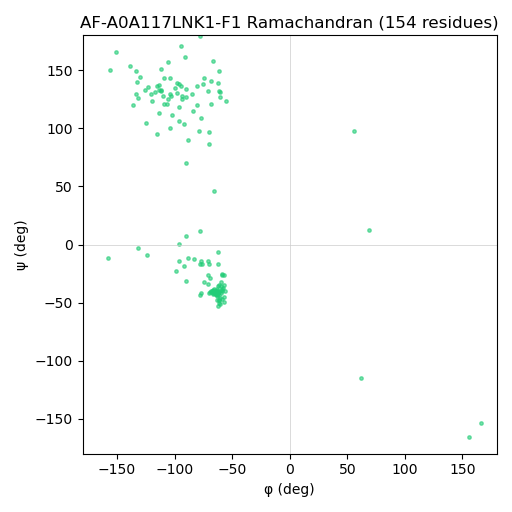80 ? 28.672 -0.200 0.155 1.00 69.06 80 MET A CA 1
ATOM 629 C C . MET A 1 80 ? 29.050 0.745 -0.996 1.00 69.06 80 MET A C 1
ATOM 631 O O . MET A 1 80 ? 29.478 0.303 -2.056 1.00 69.06 80 MET A O 1
ATOM 635 N N . GLY A 1 81 ? 28.809 2.053 -0.843 1.00 69.12 81 GLY A N 1
ATOM 636 C CA . GLY A 1 81 ? 29.062 3.021 -1.919 1.00 69.12 81 GLY A CA 1
ATOM 637 C C . GLY A 1 81 ? 28.429 4.398 -1.711 1.00 69.12 81 GLY A C 1
ATOM 638 O O . GLY A 1 81 ? 28.222 4.838 -0.583 1.00 69.12 81 GLY A O 1
ATOM 639 N N . THR A 1 82 ? 28.151 5.105 -2.812 1.00 61.78 82 THR A N 1
ATOM 640 C CA . THR A 1 82 ? 27.523 6.439 -2.767 1.00 61.78 82 THR A CA 1
ATOM 641 C C . THR A 1 82 ? 26.128 6.394 -2.131 1.00 61.78 82 THR A C 1
ATOM 643 O O . THR A 1 82 ? 25.420 5.396 -2.228 1.00 61.78 82 THR A O 1
ATOM 646 N N . ALA A 1 83 ? 25.736 7.489 -1.473 1.00 59.81 83 ALA A N 1
ATOM 647 C CA . ALA A 1 83 ? 24.576 7.574 -0.579 1.00 59.81 83 ALA A CA 1
ATOM 648 C C . ALA A 1 83 ? 23.196 7.305 -1.224 1.00 59.81 83 ALA A C 1
ATOM 650 O O . ALA A 1 83 ? 22.200 7.246 -0.507 1.00 59.81 83 ALA A O 1
ATOM 651 N N . VAL A 1 84 ? 23.114 7.148 -2.551 1.00 61.19 84 VAL A N 1
ATOM 652 C CA . VAL A 1 84 ? 21.865 6.880 -3.278 1.00 61.19 84 VAL A CA 1
ATOM 653 C C . VAL A 1 84 ? 21.952 5.494 -3.906 1.00 61.19 84 VAL A C 1
ATOM 655 O O . VAL A 1 84 ? 22.498 5.317 -4.993 1.00 61.19 84 VAL A O 1
ATOM 658 N N . PHE A 1 85 ? 21.425 4.499 -3.200 1.00 69.50 85 PHE A N 1
ATOM 659 C CA . PHE A 1 85 ? 21.354 3.125 -3.683 1.00 69.50 85 PHE A CA 1
ATOM 660 C C . PHE A 1 85 ? 19.988 2.891 -4.355 1.00 69.50 85 PHE A C 1
ATOM 662 O O . PHE A 1 85 ? 18.964 3.147 -3.722 1.00 69.50 85 PHE A O 1
ATOM 669 N N . PRO A 1 86 ? 19.924 2.421 -5.617 1.00 76.00 86 PRO A N 1
ATOM 670 C CA . PRO A 1 86 ? 18.670 2.297 -6.372 1.00 76.00 86 PRO A CA 1
ATOM 671 C C . PRO A 1 86 ? 17.819 1.074 -5.977 1.00 76.00 86 PRO A C 1
ATOM 673 O O . PRO A 1 86 ? 16.886 0.725 -6.696 1.00 76.00 86 PRO A O 1
ATOM 676 N N . LEU A 1 87 ? 18.141 0.398 -4.870 1.00 80.88 87 LEU A N 1
ATOM 677 C CA . LEU A 1 87 ? 17.490 -0.840 -4.446 1.00 80.88 87 LEU A CA 1
ATOM 678 C C . LEU A 1 87 ? 16.668 -0.621 -3.174 1.00 80.88 87 LEU A C 1
ATOM 680 O O . LEU A 1 87 ? 17.167 -0.101 -2.178 1.00 80.88 87 LEU A O 1
ATOM 684 N N . SER A 1 88 ? 15.433 -1.110 -3.194 1.00 84.25 88 SER A N 1
ATOM 685 C CA . SER A 1 88 ? 14.621 -1.343 -2.003 1.00 84.25 88 SER A CA 1
ATOM 686 C C . SER A 1 88 ? 14.407 -2.846 -1.864 1.00 84.25 88 SER A C 1
ATOM 688 O O . SER A 1 88 ? 14.168 -3.527 -2.862 1.00 84.25 88 SER A O 1
ATOM 690 N N . VAL A 1 89 ? 14.528 -3.370 -0.645 1.00 85.31 89 VAL A N 1
ATOM 691 C CA . VAL A 1 89 ? 14.374 -4.800 -0.361 1.00 85.31 89 VAL A CA 1
ATOM 692 C C . VAL A 1 89 ? 13.279 -4.981 0.679 1.00 85.31 89 VAL A C 1
ATOM 694 O O . VAL A 1 89 ? 13.237 -4.276 1.684 1.00 85.31 89 VAL A O 1
ATOM 697 N N . THR A 1 90 ? 12.406 -5.953 0.442 1.00 87.56 90 THR A N 1
ATOM 698 C CA . THR A 1 90 ? 11.360 -6.377 1.374 1.00 87.56 90 THR A CA 1
ATOM 699 C C . THR A 1 90 ? 11.492 -7.873 1.614 1.00 87.56 90 THR A C 1
ATOM 701 O O . THR A 1 90 ? 11.616 -8.631 0.652 1.00 87.56 90 THR A O 1
ATOM 704 N N . ALA A 1 91 ? 11.445 -8.308 2.872 1.00 87.31 91 ALA A N 1
ATOM 705 C CA . ALA A 1 91 ? 11.464 -9.726 3.216 1.00 87.31 91 ALA A CA 1
ATOM 706 C C . ALA A 1 91 ? 10.042 -10.259 3.420 1.00 87.31 91 ALA A C 1
ATOM 708 O O . ALA A 1 91 ? 9.202 -9.618 4.051 1.00 87.31 91 ALA A O 1
ATOM 709 N N . THR A 1 92 ? 9.781 -11.455 2.898 1.00 87.19 92 THR A N 1
ATOM 710 C CA . THR A 1 92 ? 8.562 -12.213 3.193 1.00 87.19 92 THR A CA 1
ATOM 711 C C . THR A 1 92 ? 8.797 -13.140 4.393 1.00 87.19 92 THR A C 1
ATOM 713 O O . THR A 1 92 ? 9.947 -13.458 4.709 1.00 87.19 92 THR A O 1
ATOM 716 N N . PRO A 1 93 ? 7.737 -13.627 5.066 1.00 84.56 93 PRO A N 1
ATOM 717 C CA . PRO A 1 93 ? 7.885 -14.556 6.189 1.00 84.56 93 PRO A CA 1
ATOM 718 C C . PRO A 1 93 ? 8.612 -15.866 5.840 1.00 84.56 93 PRO A C 1
ATOM 720 O O . PRO A 1 93 ? 9.269 -16.465 6.690 1.00 84.56 93 PRO A O 1
ATOM 723 N N . GLU A 1 94 ? 8.554 -16.286 4.577 1.00 85.38 94 GLU A N 1
ATOM 724 C CA . GLU A 1 94 ? 9.210 -17.493 4.059 1.00 85.38 94 GLU A CA 1
ATOM 725 C C . GLU A 1 94 ? 10.686 -17.272 3.686 1.00 85.38 94 GLU A C 1
ATOM 727 O O . GLU A 1 94 ? 11.417 -18.239 3.491 1.00 85.38 94 GLU A O 1
ATOM 732 N N . ALA A 1 95 ? 11.153 -16.020 3.611 1.00 87.12 95 ALA A N 1
ATOM 733 C CA . ALA A 1 95 ? 12.512 -15.700 3.176 1.00 87.12 95 ALA A CA 1
ATOM 734 C C . ALA A 1 95 ? 13.574 -16.289 4.118 1.00 87.12 95 ALA A C 1
ATOM 736 O O . ALA A 1 95 ? 13.435 -16.233 5.339 1.00 87.12 95 ALA A O 1
ATOM 737 N N . GLU A 1 96 ? 14.665 -16.832 3.586 1.00 86.81 96 GLU A N 1
ATOM 738 C CA . GLU A 1 96 ? 15.760 -17.338 4.417 1.00 86.81 96 GLU A CA 1
ATOM 739 C C . GLU A 1 96 ? 16.501 -16.192 5.127 1.00 86.81 96 GLU A C 1
ATOM 741 O O . GLU A 1 96 ? 16.730 -15.129 4.546 1.00 86.81 96 GLU A O 1
ATOM 746 N N . ILE A 1 97 ? 16.891 -16.408 6.389 1.00 87.38 97 ILE A N 1
ATOM 747 C CA . ILE A 1 97 ? 17.717 -15.453 7.137 1.00 87.38 97 ILE A CA 1
ATOM 748 C C . ILE A 1 97 ? 19.160 -15.631 6.679 1.00 87.38 97 ILE A C 1
ATOM 750 O O . ILE A 1 97 ? 19.860 -16.530 7.141 1.00 87.38 97 ILE A O 1
ATOM 754 N N . ASN A 1 98 ? 19.595 -14.777 5.760 1.00 89.19 98 ASN A N 1
ATOM 755 C CA . ASN A 1 98 ? 20.954 -14.802 5.246 1.00 89.19 98 ASN A CA 1
ATOM 756 C C . ASN A 1 98 ? 21.407 -13.405 4.801 1.00 89.19 98 ASN A C 1
ATOM 758 O O . ASN A 1 98 ? 20.595 -12.489 4.648 1.00 89.19 98 ASN A O 1
ATOM 762 N N . ARG A 1 99 ? 22.715 -13.248 4.595 1.00 88.62 99 ARG A N 1
ATOM 763 C CA . ARG A 1 99 ? 23.322 -12.052 4.020 1.00 88.62 99 ARG A CA 1
ATOM 764 C C . ARG A 1 99 ? 23.570 -12.276 2.533 1.00 88.62 99 ARG A C 1
ATOM 766 O O . ARG A 1 99 ? 24.187 -13.265 2.149 1.00 88.62 99 ARG A O 1
ATOM 773 N N . TYR A 1 100 ? 23.136 -11.318 1.723 1.00 87.81 100 TYR A N 1
ATOM 774 C CA . TYR A 1 100 ? 23.335 -11.323 0.279 1.00 87.81 100 TYR A CA 1
ATOM 775 C C . TYR A 1 100 ? 24.117 -10.081 -0.132 1.00 87.81 100 TYR A C 1
ATOM 777 O O . TYR A 1 100 ? 23.740 -8.967 0.232 1.00 87.81 100 TYR A O 1
ATOM 785 N N . ASP A 1 101 ? 25.180 -10.279 -0.907 1.00 87.69 101 ASP A N 1
ATOM 786 C CA . ASP A 1 101 ? 25.925 -9.190 -1.530 1.00 87.69 101 ASP A CA 1
ATOM 787 C C . ASP A 1 101 ? 25.402 -9.013 -2.964 1.00 87.69 101 ASP A C 1
ATOM 789 O O . ASP A 1 101 ? 25.436 -9.943 -3.773 1.00 87.69 101 ASP A O 1
ATOM 793 N N . VAL A 1 102 ? 24.853 -7.832 -3.262 1.00 84.50 102 VAL A N 1
ATOM 794 C CA . VAL A 1 102 ? 24.182 -7.532 -4.537 1.00 84.50 102 VAL A CA 1
ATOM 795 C C . VAL A 1 102 ? 24.899 -6.385 -5.239 1.00 84.50 102 VAL A C 1
ATOM 797 O O . VAL A 1 102 ? 25.010 -5.288 -4.691 1.00 84.50 102 VAL A O 1
ATOM 800 N N . GLU A 1 103 ? 25.331 -6.624 -6.477 1.00 85.94 103 GLU A N 1
ATOM 801 C CA . GLU A 1 103 ? 25.931 -5.615 -7.350 1.00 85.94 103 GLU A CA 1
ATOM 802 C C . GLU A 1 103 ? 24.951 -5.222 -8.465 1.00 85.94 103 GLU A C 1
ATOM 804 O O . GLU A 1 103 ? 24.503 -6.055 -9.254 1.00 85.94 103 GLU A O 1
ATOM 809 N N . VAL A 1 104 ? 24.603 -3.934 -8.533 1.00 85.00 104 VAL A N 1
ATOM 810 C CA . VAL A 1 104 ? 23.710 -3.399 -9.569 1.00 85.00 104 VAL A CA 1
ATOM 811 C C . VAL A 1 104 ? 24.549 -2.912 -10.746 1.00 85.00 104 VAL A C 1
ATOM 813 O O . VAL A 1 104 ? 25.139 -1.837 -10.691 1.00 85.00 104 VAL A O 1
ATOM 816 N N . LEU A 1 105 ? 24.578 -3.693 -11.826 1.00 87.38 105 LEU A N 1
ATOM 817 C CA . LEU A 1 105 ? 25.349 -3.364 -13.032 1.00 87.38 105 LEU A CA 1
ATOM 818 C C . LEU A 1 105 ? 24.665 -2.301 -13.902 1.00 87.38 105 LEU A C 1
ATOM 820 O O . LEU A 1 105 ? 25.313 -1.410 -14.444 1.00 87.38 105 LEU A O 1
ATOM 824 N N . SER A 1 106 ? 23.345 -2.405 -14.067 1.00 84.88 106 SER A N 1
ATOM 825 C CA . SER A 1 106 ? 22.546 -1.455 -14.843 1.00 84.88 106 SER A CA 1
ATOM 826 C C . SER A 1 106 ? 21.091 -1.475 -14.383 1.00 84.88 106 SER A C 1
ATOM 828 O O . SER A 1 106 ? 20.595 -2.497 -13.909 1.00 84.88 106 SER A O 1
ATOM 830 N N . VAL A 1 107 ? 20.412 -0.336 -14.513 1.00 87.62 107 VAL A N 1
ATOM 831 C CA . VAL A 1 107 ? 18.980 -0.213 -14.222 1.00 87.62 107 VAL A CA 1
ATOM 832 C C . VAL A 1 107 ? 18.203 -0.402 -15.519 1.00 87.62 107 VAL A C 1
ATOM 834 O O . VAL A 1 107 ? 18.574 0.154 -16.553 1.00 87.62 107 VAL A O 1
ATOM 837 N N . ALA A 1 108 ? 17.114 -1.169 -15.460 1.00 87.12 108 ALA A N 1
ATOM 838 C CA . ALA A 1 108 ? 16.216 -1.325 -16.595 1.00 87.12 108 ALA A CA 1
ATOM 839 C C . ALA A 1 108 ? 15.630 0.038 -16.998 1.00 87.12 108 ALA A C 1
ATOM 841 O O . ALA A 1 108 ? 15.065 0.756 -16.172 1.00 87.12 108 ALA A O 1
ATOM 842 N N . SER A 1 109 ? 15.761 0.389 -18.274 1.00 88.06 109 SER A N 1
ATOM 843 C CA . SER A 1 109 ? 15.194 1.603 -18.854 1.00 88.06 109 SER A CA 1
ATOM 844 C C . SER A 1 109 ? 14.073 1.253 -19.829 1.00 88.06 109 SER A C 1
ATOM 846 O O . SER A 1 109 ? 14.055 0.181 -20.435 1.00 88.06 109 SER A O 1
ATOM 848 N N . SER A 1 110 ? 13.107 2.158 -19.974 1.00 88.88 110 SER A N 1
ATOM 849 C CA . SER A 1 110 ? 12.070 2.020 -20.991 1.00 88.88 110 SER A CA 1
ATOM 850 C C . SER A 1 110 ? 12.593 2.483 -22.350 1.00 88.88 110 SER A C 1
ATOM 852 O O . SER A 1 110 ? 13.239 3.526 -22.470 1.00 88.88 110 SER A O 1
ATOM 854 N N . HIS A 1 111 ? 12.289 1.713 -23.395 1.00 88.75 111 HIS A N 1
ATOM 855 C CA . HIS A 1 111 ? 12.555 2.125 -24.767 1.00 88.75 111 HIS A CA 1
ATOM 856 C C . HIS A 1 111 ? 11.597 3.254 -25.162 1.00 88.75 111 HIS A C 1
ATOM 858 O O . HIS A 1 111 ? 10.389 3.164 -24.933 1.00 88.75 111 HIS A O 1
ATOM 864 N N . ARG A 1 112 ? 12.129 4.326 -25.753 1.00 88.94 112 ARG A N 1
ATOM 865 C CA . ARG A 1 112 ? 11.342 5.461 -26.243 1.00 88.94 112 ARG A CA 1
ATOM 866 C C . ARG A 1 112 ? 11.794 5.786 -27.656 1.00 88.94 112 ARG A C 1
ATOM 868 O O . ARG A 1 112 ? 12.975 6.029 -27.880 1.00 88.94 112 ARG A O 1
ATOM 875 N N . VAL A 1 113 ? 10.841 5.827 -28.578 1.00 88.25 113 VAL A N 1
ATOM 876 C CA . VAL A 1 113 ? 11.048 6.317 -29.942 1.00 88.25 113 VAL A CA 1
ATOM 877 C C . VAL A 1 113 ? 10.295 7.629 -30.064 1.00 88.25 113 VAL A C 1
ATOM 879 O O . VAL A 1 113 ? 9.116 7.699 -29.723 1.00 88.25 113 VAL A O 1
ATOM 882 N N . ALA A 1 114 ? 10.983 8.670 -30.514 1.00 87.94 114 ALA A N 1
ATOM 883 C CA . ALA A 1 114 ? 10.373 9.951 -30.826 1.00 87.94 114 ALA A CA 1
ATOM 884 C C . ALA A 1 114 ? 10.444 10.170 -32.337 1.00 87.94 114 ALA A C 1
ATOM 886 O O . ALA A 1 114 ? 11.491 9.955 -32.949 1.00 87.94 114 ALA A O 1
ATOM 887 N N . GLY A 1 115 ? 9.320 10.575 -32.926 1.00 85.25 115 GLY A N 1
ATOM 888 C CA . GLY A 1 115 ? 9.272 11.014 -34.315 1.00 85.25 115 GLY A CA 1
ATOM 889 C C . GLY A 1 115 ? 9.808 12.435 -34.490 1.00 85.25 115 GLY A C 1
ATOM 890 O O . GLY A 1 115 ? 10.186 13.113 -33.532 1.00 85.25 115 GLY A O 1
ATOM 891 N N . ASN A 1 116 ? 9.800 12.900 -35.737 1.00 85.75 116 ASN A N 1
ATOM 892 C CA . ASN A 1 116 ? 10.105 14.290 -36.056 1.00 85.75 116 ASN A CA 1
ATOM 893 C C . ASN A 1 116 ? 9.034 15.238 -35.500 1.00 85.75 116 ASN A C 1
ATOM 895 O O . ASN A 1 116 ? 7.891 14.848 -35.257 1.00 85.75 116 ASN A O 1
ATOM 899 N N . ARG A 1 117 ? 9.408 16.509 -35.323 1.00 85.38 117 ARG A N 1
ATOM 900 C CA . ARG A 1 117 ? 8.479 17.558 -34.895 1.00 85.38 117 ARG A CA 1
ATOM 901 C C . ARG A 1 117 ? 7.345 17.704 -35.915 1.00 85.38 117 ARG A C 1
ATOM 903 O O . ARG A 1 117 ? 7.603 17.878 -37.102 1.00 85.38 117 ARG A O 1
ATOM 910 N N . VAL A 1 118 ? 6.118 17.726 -35.408 1.00 85.88 118 VAL A N 1
ATOM 911 C CA . VAL A 1 118 ? 4.914 18.137 -36.136 1.00 85.88 118 VAL A CA 1
ATOM 912 C C . VAL A 1 118 ? 4.409 19.427 -35.493 1.00 85.88 118 VAL A C 1
ATOM 914 O O . VAL A 1 118 ? 4.388 19.534 -34.266 1.00 85.88 118 VAL A O 1
ATOM 917 N N . ASP A 1 119 ? 4.076 20.428 -36.308 1.00 84.94 119 ASP A N 1
ATOM 918 C CA . ASP A 1 119 ? 3.717 21.767 -35.823 1.00 84.94 119 ASP A CA 1
ATOM 919 C C . ASP A 1 119 ? 2.315 21.825 -35.196 1.00 84.94 119 ASP A C 1
ATOM 921 O O . ASP A 1 119 ? 2.112 22.572 -34.239 1.00 84.94 119 ASP A O 1
ATOM 925 N N . ASP A 1 120 ? 1.377 21.012 -35.691 1.00 87.31 120 ASP A N 1
ATOM 926 C CA . ASP A 1 120 ? 0.023 20.876 -35.154 1.00 87.31 120 ASP A CA 1
ATOM 927 C C . ASP A 1 120 ? -0.391 19.398 -35.087 1.00 87.31 120 ASP A C 1
ATOM 929 O O . ASP A 1 120 ? -0.444 18.703 -36.099 1.00 87.31 120 ASP A O 1
ATOM 933 N N . ALA A 1 121 ? -0.695 18.920 -33.878 1.00 85.81 121 ALA A N 1
ATOM 934 C CA . ALA A 1 121 ? -1.071 17.532 -33.615 1.00 85.81 121 ALA A CA 1
ATOM 935 C C . ALA A 1 121 ? -2.519 17.191 -34.005 1.00 85.81 121 ALA A C 1
ATOM 937 O O . ALA A 1 121 ? -2.856 16.008 -34.042 1.00 85.81 121 ALA A O 1
ATOM 938 N N . ALA A 1 122 ? -3.368 18.196 -34.258 1.00 87.69 122 ALA A N 1
ATOM 939 C CA . ALA A 1 122 ? -4.759 18.018 -34.682 1.00 87.69 122 ALA A CA 1
ATOM 940 C C . ALA A 1 122 ? -4.939 18.105 -36.206 1.00 87.69 122 ALA A C 1
ATOM 942 O O . ALA A 1 122 ? -5.984 17.717 -36.726 1.00 87.69 122 ALA A O 1
ATOM 943 N N . SER A 1 123 ? -3.931 18.603 -36.924 1.00 88.12 123 SER A N 1
ATOM 944 C CA . SER A 1 123 ? -3.942 18.645 -38.382 1.00 88.12 123 SER A CA 1
ATOM 945 C C . SER A 1 123 ? -3.701 17.254 -38.975 1.00 88.12 123 SER A C 1
ATOM 947 O O . SER A 1 123 ? -2.913 16.466 -38.448 1.00 88.12 123 SER A O 1
ATOM 949 N N . ALA A 1 124 ? -4.377 16.961 -40.090 1.00 87.69 124 ALA A N 1
ATOM 950 C CA . ALA A 1 124 ? -4.203 15.708 -40.818 1.00 87.69 124 ALA A CA 1
ATOM 951 C C . ALA A 1 124 ? -2.759 15.578 -41.320 1.00 87.69 124 ALA A C 1
ATOM 953 O O . ALA A 1 124 ? -2.218 16.501 -41.936 1.00 87.69 124 ALA A O 1
ATOM 954 N N . LEU A 1 125 ? -2.146 14.419 -41.085 1.00 83.06 125 LEU A N 1
ATOM 955 C CA . LEU A 1 125 ? -0.752 14.168 -41.453 1.00 83.06 125 LEU A CA 1
ATOM 956 C C . LEU A 1 125 ? -0.569 13.918 -42.957 1.00 83.06 125 LEU A C 1
ATOM 958 O O . LEU A 1 125 ? 0.549 13.988 -43.459 1.00 83.06 125 LEU A O 1
ATOM 962 N N . GLY A 1 126 ? -1.652 13.623 -43.687 1.00 83.44 126 GLY A N 1
ATOM 963 C CA . GLY A 1 126 ? -1.619 13.406 -45.136 1.00 83.44 126 GLY A CA 1
ATOM 964 C C . GLY A 1 126 ? -0.898 12.124 -45.568 1.00 83.44 126 GLY A C 1
ATOM 965 O O . GLY A 1 126 ? -0.613 11.948 -46.753 1.00 83.44 126 GLY A O 1
ATOM 966 N N . HIS A 1 127 ? -0.606 11.222 -44.630 1.00 82.38 127 HIS A N 1
ATOM 967 C CA . HIS A 1 127 ? 0.028 9.929 -44.875 1.00 82.38 127 HIS A CA 1
ATOM 968 C C . HIS A 1 127 ? -1.003 8.802 -44.798 1.00 82.38 127 HIS A C 1
ATOM 970 O O . HIS A 1 127 ? -1.908 8.851 -43.976 1.00 82.38 127 HIS A O 1
ATOM 976 N N . ALA A 1 128 ? -0.860 7.781 -45.640 1.00 85.56 128 ALA A N 1
ATOM 977 C CA . ALA A 1 128 ? -1.680 6.574 -45.586 1.00 85.56 128 ALA A CA 1
ATOM 978 C C . ALA A 1 128 ? -0.780 5.338 -45.671 1.00 85.56 128 ALA A C 1
ATOM 980 O O . ALA A 1 128 ? 0.189 5.328 -46.435 1.00 85.56 128 ALA A O 1
ATOM 981 N N . GLY A 1 129 ? -1.088 4.311 -44.886 1.00 86.81 129 GLY A N 1
ATOM 982 C CA . GLY A 1 129 ? -0.293 3.089 -44.784 1.00 86.81 129 GLY A CA 1
ATOM 983 C C . GLY A 1 129 ? -0.526 2.386 -43.454 1.00 86.81 129 GLY A C 1
ATOM 984 O O . GLY A 1 129 ? -1.460 2.720 -42.739 1.00 86.81 129 GLY A O 1
ATOM 985 N N . SER A 1 130 ? 0.330 1.435 -43.104 1.00 88.75 130 SER A N 1
ATOM 986 C CA . SER A 1 130 ? 0.279 0.768 -41.806 1.00 88.75 130 SER A CA 1
ATOM 987 C C . SER A 1 130 ? 1.676 0.565 -41.243 1.00 88.75 130 SER A C 1
ATOM 989 O O . SER A 1 130 ? 2.661 0.507 -41.985 1.00 88.75 130 SER A O 1
ATOM 991 N N . PHE A 1 131 ? 1.773 0.498 -39.919 1.00 87.44 131 PHE A N 1
ATOM 992 C CA . PHE A 1 131 ? 3.009 0.148 -39.232 1.00 87.44 131 PHE A CA 1
ATOM 993 C C . PHE A 1 131 ? 2.732 -0.893 -38.152 1.00 87.44 131 PHE A C 1
ATOM 995 O O . PHE A 1 131 ? 1.647 -0.949 -37.577 1.00 87.44 131 PHE A O 1
ATOM 1002 N N . GLU A 1 132 ? 3.721 -1.740 -37.889 1.00 90.12 132 GLU A N 1
ATOM 1003 C CA . GLU A 1 132 ? 3.647 -2.758 -36.847 1.00 90.12 132 GLU A CA 1
ATOM 1004 C C . GLU A 1 132 ? 4.458 -2.308 -35.632 1.00 90.12 132 GLU A C 1
ATOM 1006 O O . GLU A 1 132 ? 5.634 -1.950 -35.745 1.00 90.12 132 GLU A O 1
ATOM 1011 N N . LEU A 1 133 ? 3.828 -2.332 -34.461 1.00 88.69 133 LEU A N 1
ATOM 1012 C CA . LEU A 1 133 ? 4.486 -2.143 -33.180 1.00 88.69 133 LEU A CA 1
ATOM 1013 C C . LEU A 1 133 ? 4.667 -3.503 -32.511 1.00 88.69 133 LEU A C 1
ATOM 1015 O O . LEU A 1 133 ? 3.699 -4.124 -32.074 1.00 88.69 133 LEU A O 1
ATOM 1019 N N . SER A 1 134 ? 5.919 -3.944 -32.397 1.00 88.94 134 SER A N 1
ATOM 1020 C CA . SER A 1 134 ? 6.281 -5.168 -31.684 1.00 88.94 134 SER A CA 1
ATOM 1021 C C . SER A 1 134 ? 6.947 -4.855 -30.342 1.00 88.94 134 SER A C 1
ATOM 1023 O O . SER A 1 134 ? 7.969 -4.165 -30.303 1.00 88.94 134 SER A O 1
ATOM 1025 N N . VAL A 1 135 ? 6.418 -5.408 -29.249 1.00 88.25 135 VAL A N 1
ATOM 1026 C CA . VAL A 1 135 ? 7.026 -5.349 -27.911 1.00 88.25 135 VAL A CA 1
ATOM 1027 C C . VAL A 1 135 ? 7.180 -6.770 -27.377 1.00 88.25 135 VAL A C 1
ATOM 1029 O O . VAL A 1 135 ? 6.215 -7.417 -26.968 1.00 88.25 135 VAL A O 1
ATOM 1032 N N . GLY A 1 136 ? 8.416 -7.275 -27.384 1.00 86.81 136 GLY A N 1
ATOM 1033 C CA . GLY A 1 136 ? 8.703 -8.658 -27.007 1.00 86.81 136 GLY A CA 1
ATOM 1034 C C . 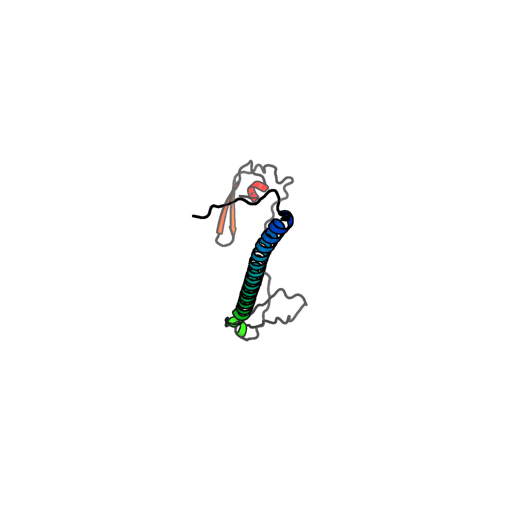GLY A 1 136 ? 8.009 -9.647 -27.948 1.00 86.81 136 GLY A C 1
ATOM 1035 O O . GLY A 1 136 ? 8.338 -9.699 -29.128 1.00 86.81 136 GLY A O 1
ATOM 1036 N N . GLY A 1 137 ? 7.062 -10.428 -27.417 1.00 88.25 137 GLY A N 1
ATOM 1037 C CA . GLY A 1 137 ? 6.263 -11.398 -28.181 1.00 88.25 137 GLY A CA 1
ATOM 1038 C C . GLY A 1 137 ? 4.896 -10.889 -28.653 1.00 88.25 137 GLY A C 1
ATOM 1039 O O . GLY A 1 137 ? 4.154 -11.654 -29.261 1.00 88.25 137 GLY A O 1
ATOM 1040 N N . PHE A 1 138 ? 4.543 -9.637 -28.357 1.00 89.50 138 PHE A N 1
ATOM 1041 C CA . PHE A 1 138 ? 3.289 -9.028 -28.798 1.00 89.50 138 PHE A CA 1
ATOM 1042 C C . PHE A 1 138 ? 3.544 -8.160 -30.020 1.00 89.50 138 PHE A C 1
ATOM 1044 O O . PHE A 1 138 ? 4.485 -7.364 -30.010 1.00 89.50 138 PHE A O 1
ATOM 1051 N N . SER A 1 139 ? 2.690 -8.270 -31.035 1.00 92.06 139 SER A N 1
ATOM 1052 C CA . SER A 1 139 ? 2.671 -7.325 -32.143 1.00 92.06 139 SER A CA 1
ATOM 1053 C C . SER A 1 139 ? 1.266 -6.810 -32.420 1.00 92.06 139 SER A C 1
ATOM 1055 O O . SER A 1 139 ? 0.271 -7.511 -32.227 1.00 92.06 139 SER A O 1
ATOM 1057 N N . VAL A 1 140 ? 1.201 -5.539 -32.805 1.00 91.38 140 VAL A N 1
ATOM 1058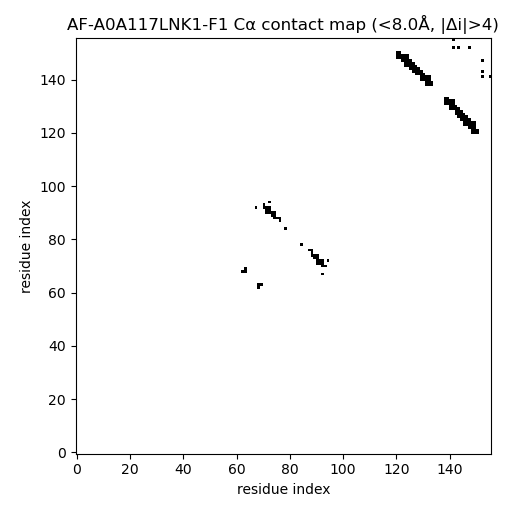 C CA . VAL A 1 140 ? -0.028 -4.836 -33.168 1.00 91.38 140 VAL A CA 1
ATOM 1059 C C . VAL A 1 140 ? 0.239 -4.081 -34.457 1.00 91.38 140 VAL A C 1
ATOM 1061 O O . VAL A 1 140 ? 1.225 -3.355 -34.558 1.00 91.38 140 VAL A O 1
ATOM 1064 N N . THR A 1 141 ? -0.639 -4.242 -35.439 1.00 91.81 141 THR A N 1
ATOM 1065 C CA . THR A 1 141 ? -0.631 -3.426 -36.653 1.00 91.81 141 THR A CA 1
ATOM 1066 C C . THR A 1 141 ? -1.572 -2.247 -36.456 1.00 91.81 141 THR A C 1
ATOM 1068 O O . THR A 1 141 ? -2.726 -2.440 -36.083 1.00 91.81 141 THR A O 1
ATOM 1071 N N . VAL A 1 142 ? -1.073 -1.039 -36.704 1.00 88.50 142 VAL A N 1
ATOM 1072 C CA . VAL A 1 142 ? -1.857 0.196 -36.701 1.00 88.50 142 VAL A CA 1
ATOM 1073 C C . VAL A 1 142 ? -1.972 0.678 -38.139 1.00 88.50 142 VAL A C 1
ATOM 1075 O O . VAL A 1 142 ? -0.962 0.927 -38.805 1.00 88.50 142 VAL A O 1
ATOM 1078 N N . ASP A 1 143 ? -3.206 0.802 -38.612 1.00 89.94 143 ASP A N 1
ATOM 1079 C CA . ASP A 1 143 ? -3.524 1.355 -39.923 1.00 89.94 143 ASP A CA 1
ATOM 1080 C C . ASP A 1 143 ? -3.729 2.874 -39.815 1.00 89.94 143 ASP A C 1
ATOM 1082 O O . ASP A 1 143 ? -4.420 3.356 -38.921 1.00 89.94 143 ASP A O 1
ATOM 1086 N N . ILE A 1 144 ? -3.125 3.626 -40.736 1.00 89.31 144 ILE A N 1
ATOM 1087 C CA . ILE A 1 144 ? -3.196 5.086 -40.837 1.00 89.31 144 ILE A CA 1
ATOM 1088 C C . ILE A 1 144 ? -3.870 5.458 -42.158 1.00 89.31 144 ILE A C 1
ATOM 1090 O O . ILE A 1 144 ? -3.476 5.009 -43.241 1.00 89.31 144 ILE A O 1
ATOM 1094 N N . THR A 1 145 ? -4.847 6.351 -42.082 1.00 87.44 145 THR A N 1
ATOM 1095 C CA . THR A 1 145 ? -5.513 6.975 -43.223 1.00 87.44 145 THR A CA 1
ATOM 1096 C C . THR A 1 145 ? -5.058 8.425 -43.402 1.00 87.44 145 THR A C 1
ATOM 1098 O O . THR A 1 145 ? -4.628 9.090 -42.463 1.00 87.44 145 THR A O 1
ATOM 1101 N N . SER A 1 146 ? -5.191 8.969 -44.617 1.00 83.81 146 SER A N 1
ATOM 1102 C CA . SER A 1 146 ? -4.708 10.324 -44.942 1.00 83.81 146 SER A CA 1
ATOM 1103 C C . SER A 1 146 ? -5.370 11.452 -44.142 1.00 83.81 146 SER A C 1
ATOM 1105 O O . SER A 1 146 ? -4.864 12.573 -44.157 1.00 83.81 146 SER A O 1
ATOM 1107 N N . GLY A 1 147 ? -6.514 11.179 -43.507 1.00 85.56 147 GLY A N 1
ATOM 1108 C CA . GLY A 1 147 ? -7.237 12.128 -42.662 1.00 85.56 147 GLY A CA 1
ATOM 1109 C C . GLY A 1 147 ? -6.801 12.127 -41.196 1.00 85.56 147 GLY A C 1
ATOM 1110 O O . GLY A 1 147 ? -7.194 13.041 -40.477 1.00 85.56 147 GLY A O 1
ATOM 1111 N N . ASP A 1 148 ? -6.002 11.150 -40.762 1.00 87.81 148 ASP A N 1
ATOM 1112 C CA . ASP A 1 148 ? -5.668 10.979 -39.349 1.00 87.81 148 ASP A CA 1
ATOM 1113 C C . ASP A 1 148 ? -4.656 12.027 -38.871 1.00 87.81 148 ASP A C 1
ATOM 1115 O O . ASP A 1 148 ? -3.678 12.366 -39.554 1.00 87.81 148 ASP A O 1
ATOM 1119 N N . SER A 1 149 ? -4.897 12.545 -37.669 1.00 90.75 149 SER A N 1
ATOM 1120 C CA . SER A 1 149 ? -3.984 13.427 -36.945 1.00 90.75 149 SER A CA 1
ATOM 1121 C C . SER A 1 149 ? -3.100 12.635 -35.969 1.00 90.75 149 SER A C 1
ATOM 1123 O O . SER A 1 149 ? -3.342 11.456 -35.698 1.00 90.75 149 SER A O 1
ATOM 1125 N N . LEU A 1 150 ? -2.082 13.270 -35.370 1.00 87.31 150 LEU A N 1
ATOM 1126 C CA . LEU A 1 150 ? -1.274 12.613 -34.325 1.00 87.31 150 LEU A CA 1
ATOM 1127 C C . LEU A 1 150 ? -2.119 12.174 -33.122 1.00 87.31 150 LEU A C 1
ATOM 1129 O O . LEU A 1 1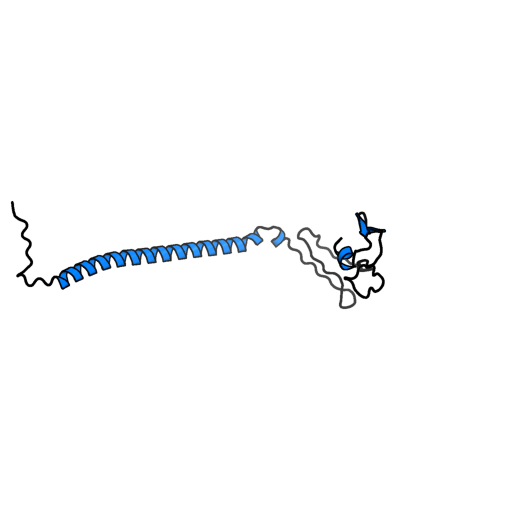50 ? -1.809 11.167 -32.489 1.00 87.31 150 LEU A O 1
ATOM 1133 N N . ASN A 1 151 ? -3.181 12.918 -32.808 1.00 89.19 151 ASN A N 1
ATOM 1134 C CA . ASN A 1 151 ? -4.092 12.567 -31.721 1.00 89.19 151 ASN A CA 1
ATOM 1135 C C . ASN A 1 151 ? -4.931 11.324 -32.032 1.00 89.19 151 ASN A C 1
ATOM 1137 O O . ASN A 1 151 ? -5.333 10.626 -31.101 1.00 89.19 151 ASN A O 1
ATOM 1141 N N . ASP A 1 152 ? -5.206 11.065 -33.309 1.00 88.25 152 ASP A N 1
ATOM 1142 C CA . ASP A 1 152 ? -5.974 9.898 -33.738 1.00 88.25 152 ASP A CA 1
ATOM 1143 C C . ASP A 1 152 ? -5.088 8.650 -33.707 1.00 88.25 152 ASP A C 1
ATOM 1145 O O . ASP A 1 152 ? -5.472 7.645 -33.115 1.00 88.25 152 ASP A O 1
ATOM 1149 N N . ILE A 1 153 ? -3.845 8.763 -34.190 1.00 86.69 153 ILE A N 1
ATOM 1150 C CA . ILE A 1 153 ? -2.844 7.684 -34.116 1.00 86.69 153 ILE A CA 1
ATOM 1151 C C . ILE A 1 153 ? -2.504 7.327 -32.661 1.00 86.69 153 ILE A C 1
ATOM 1153 O O . ILE A 1 153 ? -2.289 6.164 -32.351 1.00 86.69 153 ILE A O 1
ATOM 1157 N N . ALA A 1 154 ? -2.475 8.299 -31.743 1.00 86.69 154 ALA A N 1
ATOM 1158 C CA . ALA A 1 154 ? -2.203 8.036 -30.327 1.00 86.69 154 ALA A CA 1
ATOM 1159 C C . ALA A 1 154 ? -3.337 7.292 -29.593 1.00 86.69 154 ALA A C 1
ATOM 1161 O O . ALA A 1 154 ? -3.121 6.802 -28.484 1.00 86.69 154 ALA A O 1
ATOM 1162 N N . LYS A 1 155 ? -4.548 7.264 -30.164 1.00 85.62 155 LYS A N 1
ATOM 1163 C CA . LYS A 1 155 ? -5.715 6.571 -29.596 1.00 85.62 155 LYS A CA 1
ATOM 1164 C C . LYS A 1 155 ? -5.967 5.199 -30.220 1.00 85.62 155 LYS A C 1
ATOM 1166 O O . LYS A 1 155 ? -6.678 4.414 -29.593 1.00 85.62 155 LYS A O 1
ATOM 1171 N N . ALA A 1 156 ? -5.478 4.980 -31.440 1.00 77.38 156 ALA A N 1
ATOM 1172 C CA . ALA A 1 156 ? -5.585 3.724 -32.177 1.00 77.38 156 ALA A CA 1
ATOM 1173 C C . ALA A 1 156 ? -4.747 2.620 -31.515 1.00 77.38 156 ALA A C 1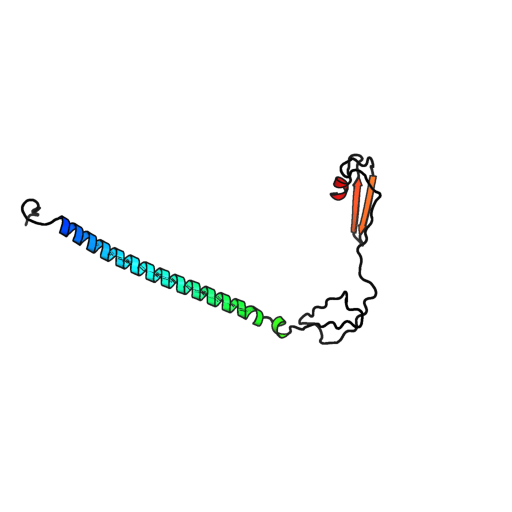
ATOM 1175 O O . ALA A 1 156 ? -5.253 1.477 -31.462 1.00 77.38 156 ALA A O 1
#